Protein AF-A0A3M5DPN0-F1 (afdb_monomer_lite)

Organism: Pseudomonas aeruginosa (NCBI:txid287)

Structure (mmCIF, N/CA/C/O backbone):
data_AF-A0A3M5DPN0-F1
#
_entry.id   AF-A0A3M5DPN0-F1
#
loop_
_atom_site.group_PDB
_atom_site.id
_atom_site.type_symbol
_atom_site.label_atom_id
_atom_site.label_alt_id
_atom_site.label_comp_id
_atom_site.label_asym_id
_atom_site.label_entity_id
_atom_site.label_seq_id
_atom_site.pdbx_PDB_ins_code
_atom_site.Cartn_x
_atom_site.Cartn_y
_atom_site.Cartn_z
_atom_site.occupancy
_atom_site.B_iso_or_equiv
_atom_site.auth_seq_id
_atom_site.auth_comp_id
_atom_site.auth_asym_id
_atom_site.auth_atom_id
_atom_site.pdbx_PDB_model_num
ATOM 1 N N . ALA A 1 1 ? 13.075 -15.053 -22.570 1.00 39.69 1 ALA A N 1
ATOM 2 C CA . ALA A 1 1 ? 12.074 -14.690 -21.551 1.00 39.69 1 ALA A CA 1
ATOM 3 C C . ALA A 1 1 ? 12.832 -14.202 -20.326 1.00 39.69 1 ALA A C 1
ATOM 5 O O . ALA A 1 1 ? 13.526 -14.997 -19.706 1.00 39.69 1 ALA A O 1
ATOM 6 N N . GLY A 1 2 ? 12.843 -12.891 -20.079 1.00 44.59 2 GLY A N 1
ATOM 7 C CA . GLY A 1 2 ? 13.578 -12.311 -18.957 1.00 44.59 2 GLY A CA 1
ATOM 8 C C . GLY A 1 2 ? 12.837 -12.607 -17.662 1.00 44.59 2 GLY A C 1
ATOM 9 O O . GLY A 1 2 ? 11.759 -12.067 -17.442 1.00 44.59 2 GLY A O 1
ATOM 10 N N . GLN A 1 3 ? 13.385 -13.496 -16.838 1.00 47.03 3 GLN A N 1
ATOM 11 C CA . GLN A 1 3 ? 12.947 -13.640 -15.455 1.00 47.03 3 GLN A CA 1
ATOM 12 C C . GLN A 1 3 ? 13.169 -12.293 -14.765 1.00 47.03 3 GLN A C 1
ATOM 14 O O . GLN A 1 3 ? 14.300 -11.807 -14.728 1.00 47.03 3 GLN A O 1
ATOM 19 N N . LEU A 1 4 ? 12.102 -11.683 -14.244 1.00 53.56 4 LEU A N 1
ATOM 20 C CA . LEU A 1 4 ? 12.257 -10.575 -13.309 1.00 53.56 4 LEU A CA 1
ATOM 21 C C . LEU A 1 4 ? 13.075 -11.124 -12.126 1.00 53.56 4 LEU A C 1
ATOM 23 O O . LEU A 1 4 ? 12.654 -12.122 -11.531 1.00 53.56 4 LEU A O 1
ATOM 27 N N . PRO A 1 5 ? 14.262 -10.564 -11.819 1.00 54.94 5 PRO A N 1
ATOM 28 C CA . PRO A 1 5 ? 15.012 -10.973 -10.638 1.00 54.94 5 PRO A CA 1
ATOM 29 C C . PRO A 1 5 ? 14.116 -10.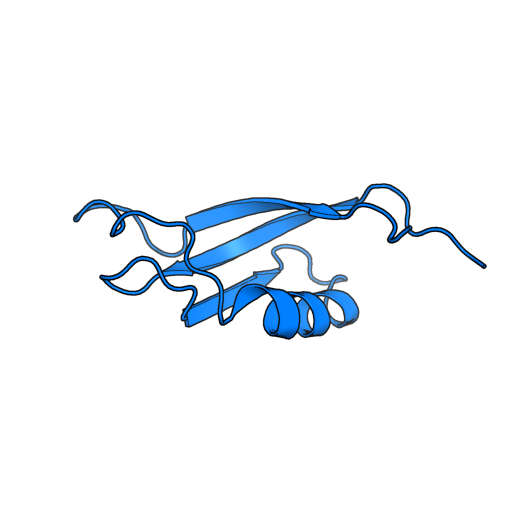797 -9.410 1.00 54.94 5 PRO A C 1
ATOM 31 O O . PRO A 1 5 ? 13.211 -9.961 -9.437 1.00 54.94 5 PRO A O 1
ATOM 34 N N . ASN A 1 6 ? 14.347 -11.567 -8.341 1.00 64.19 6 ASN A N 1
ATOM 35 C CA . ASN A 1 6 ? 13.667 -11.337 -7.063 1.00 64.19 6 ASN A CA 1
ATOM 36 C C . ASN A 1 6 ? 13.784 -9.849 -6.723 1.00 64.19 6 ASN A C 1
ATOM 38 O O . ASN A 1 6 ? 14.878 -9.364 -6.433 1.00 64.19 6 ASN A O 1
ATOM 42 N N . THR A 1 7 ? 12.678 -9.124 -6.850 1.00 75.44 7 THR A N 1
ATOM 43 C CA . THR A 1 7 ? 12.677 -7.668 -6.750 1.00 75.44 7 THR A CA 1
ATOM 44 C C . THR A 1 7 ? 11.963 -7.323 -5.464 1.00 75.44 7 THR A C 1
ATOM 46 O O . THR A 1 7 ? 10.773 -7.609 -5.309 1.00 75.44 7 THR A O 1
ATOM 49 N N . ASP A 1 8 ? 12.720 -6.754 -4.532 1.00 84.31 8 ASP A N 1
ATOM 50 C CA . ASP A 1 8 ? 12.164 -6.157 -3.331 1.00 84.31 8 ASP A CA 1
ATOM 51 C C . ASP A 1 8 ? 11.627 -4.765 -3.708 1.00 84.31 8 ASP A C 1
ATOM 53 O O . ASP A 1 8 ? 12.321 -3.962 -4.340 1.00 84.31 8 ASP A O 1
ATOM 57 N N . ILE A 1 9 ? 10.366 -4.507 -3.368 1.00 85.56 9 ILE A N 1
ATOM 58 C CA . ILE A 1 9 ? 9.663 -3.255 -3.655 1.00 85.56 9 ILE A CA 1
ATOM 59 C C . ILE A 1 9 ? 9.159 -2.686 -2.342 1.00 85.56 9 ILE A C 1
ATOM 61 O O . ILE A 1 9 ? 8.430 -3.351 -1.604 1.00 85.56 9 ILE A O 1
ATOM 65 N N . ASP A 1 10 ? 9.529 -1.437 -2.088 1.00 89.12 10 ASP A N 1
ATOM 6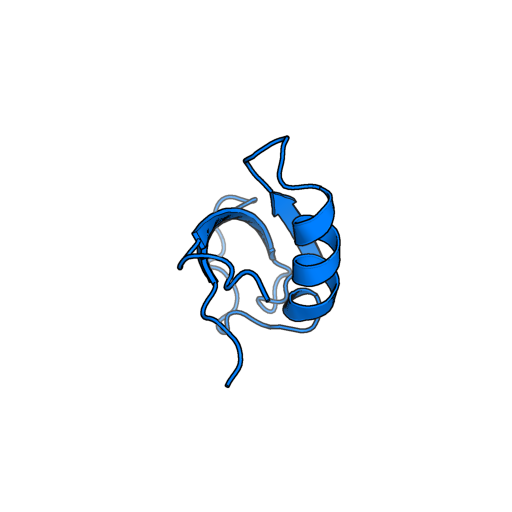6 C CA . ASP A 1 10 ? 9.024 -0.673 -0.960 1.00 89.12 10 ASP A CA 1
ATOM 67 C C . ASP A 1 10 ? 7.739 0.066 -1.376 1.00 89.12 10 ASP A C 1
ATOM 69 O O . ASP A 1 10 ? 7.690 0.775 -2.389 1.00 89.12 10 ASP A O 1
ATOM 73 N N . LEU A 1 11 ? 6.682 -0.123 -0.590 1.00 89.25 11 LEU A N 1
ATOM 74 C CA . LEU A 1 11 ? 5.336 0.390 -0.816 1.00 89.25 11 LEU A CA 1
ATOM 75 C C . LEU A 1 11 ? 4.869 1.226 0.367 1.00 89.25 11 LEU A C 1
ATOM 77 O O . LEU A 1 11 ? 5.106 0.873 1.519 1.00 89.25 11 LEU A O 1
ATOM 81 N N . ARG A 1 12 ? 4.099 2.272 0.077 1.00 91.88 12 ARG A N 1
ATOM 82 C CA . ARG A 1 12 ? 3.217 2.928 1.043 1.00 91.88 12 ARG A CA 1
ATOM 83 C C . ARG A 1 12 ? 1.812 2.390 0.882 1.00 91.88 12 ARG A C 1
ATOM 85 O O . ARG A 1 12 ? 1.293 2.377 -0.233 1.00 91.88 12 ARG A O 1
ATOM 92 N N . VAL A 1 13 ? 1.201 1.969 1.980 1.00 90.62 13 VAL A N 1
ATOM 93 C CA . VAL A 1 13 ? -0.122 1.346 1.996 1.00 90.62 13 VAL A CA 1
ATOM 94 C C . VAL A 1 13 ? -1.008 2.042 3.017 1.00 90.62 13 VAL A C 1
ATOM 96 O O . VAL A 1 13 ? -0.571 2.341 4.124 1.00 90.62 13 VAL A O 1
ATOM 99 N N . TRP A 1 14 ? -2.257 2.297 2.635 1.00 91.50 14 TRP A N 1
ATOM 100 C CA . TRP A 1 14 ? -3.287 2.795 3.535 1.00 91.50 14 TRP A CA 1
ATOM 101 C C . TRP A 1 14 ? -4.275 1.683 3.824 1.00 91.50 14 TRP A C 1
ATOM 103 O O . TRP A 1 14 ? -4.725 1.003 2.895 1.00 91.50 14 TRP A O 1
ATOM 113 N N . LEU A 1 15 ? -4.617 1.534 5.099 1.00 90.00 15 LEU A N 1
ATOM 114 C CA . LEU A 1 15 ? -5.580 0.547 5.563 1.00 90.00 15 LEU A CA 1
ATOM 115 C C . LEU A 1 15 ? -6.866 1.211 6.052 1.00 90.00 15 LEU A C 1
ATOM 117 O O . LEU A 1 15 ? -6.814 2.294 6.633 1.00 90.00 15 LEU A O 1
ATOM 121 N N . ASP A 1 16 ? -8.003 0.553 5.842 1.00 89.00 16 ASP A N 1
ATOM 122 C CA . ASP A 1 16 ? -9.236 0.884 6.559 1.00 89.00 16 ASP A CA 1
ATOM 123 C C . ASP A 1 16 ? -9.236 0.312 7.992 1.00 89.00 16 ASP A C 1
ATOM 125 O O . ASP A 1 16 ? -8.334 -0.425 8.403 1.00 89.00 16 ASP A O 1
ATOM 129 N N . GLU A 1 17 ? -10.289 0.614 8.750 1.00 86.75 17 GLU A N 1
ATOM 130 C CA . GLU A 1 17 ? -10.495 0.144 10.130 1.00 86.75 17 GLU A CA 1
ATOM 131 C C . GLU A 1 17 ? -10.568 -1.388 10.256 1.00 86.75 17 GLU A C 1
ATOM 133 O O . GLU A 1 17 ? -10.421 -1.942 11.341 1.00 86.75 17 GLU A O 1
ATOM 138 N N . ARG A 1 18 ? -10.788 -2.098 9.147 1.00 86.69 18 ARG A N 1
ATOM 139 C CA . ARG A 1 18 ? -10.875 -3.560 9.072 1.00 86.69 18 ARG A CA 1
ATOM 140 C C . ARG A 1 18 ? -9.573 -4.188 8.550 1.00 86.69 18 ARG A C 1
ATOM 142 O O . ARG A 1 18 ? -9.508 -5.412 8.405 1.00 86.69 18 ARG A O 1
ATOM 149 N N . GLY A 1 19 ? -8.543 -3.382 8.280 1.00 87.81 19 GLY A N 1
ATOM 150 C CA . GLY A 1 19 ? -7.242 -3.822 7.776 1.00 87.81 19 GLY A CA 1
ATOM 151 C C . GLY A 1 19 ? -7.213 -4.134 6.276 1.00 87.81 19 GLY A C 1
ATOM 152 O O . GLY A 1 19 ? -6.354 -4.905 5.840 1.00 87.81 19 GLY A O 1
ATOM 153 N N . TRP A 1 20 ? -8.152 -3.600 5.489 1.00 89.88 20 TRP A N 1
ATOM 154 C CA . TRP A 1 20 ? -8.153 -3.701 4.025 1.00 89.88 20 TRP A CA 1
ATOM 155 C C . TRP A 1 20 ? -7.303 -2.618 3.394 1.00 89.88 20 TRP A C 1
ATOM 157 O O . TRP A 1 20 ? -7.349 -1.464 3.809 1.00 89.88 20 TRP A O 1
ATOM 167 N N . ILE A 1 21 ? -6.571 -2.986 2.346 1.00 89.81 21 ILE A N 1
ATOM 168 C CA . ILE A 1 21 ? -5.779 -2.043 1.564 1.00 89.81 21 ILE A CA 1
ATOM 169 C C . ILE A 1 21 ? -6.711 -1.166 0.723 1.00 89.81 21 ILE A C 1
ATOM 171 O O . ILE A 1 21 ? -7.270 -1.616 -0.270 1.00 89.81 21 ILE A O 1
ATOM 175 N N . VAL A 1 22 ? -6.837 0.111 1.085 1.00 90.06 22 VAL A N 1
ATOM 176 C CA . VAL A 1 22 ? -7.671 1.088 0.356 1.00 90.06 22 VAL A CA 1
ATOM 177 C C . VAL A 1 22 ? -6.867 1.985 -0.582 1.00 90.06 22 VAL A C 1
ATOM 179 O O . VAL A 1 22 ? -7.418 2.591 -1.500 1.00 90.06 22 VAL A O 1
ATOM 182 N N . ARG A 1 23 ? -5.549 2.073 -0.384 1.00 90.38 23 ARG A N 1
ATOM 183 C CA . ARG A 1 23 ? -4.634 2.794 -1.275 1.00 90.38 23 ARG A CA 1
ATOM 184 C C . ARG A 1 23 ? -3.247 2.181 -1.192 1.00 90.38 23 ARG A C 1
ATOM 186 O O . ARG A 1 23 ? -2.828 1.724 -0.131 1.00 90.38 23 ARG A O 1
ATOM 193 N N . LEU A 1 24 ? -2.517 2.241 -2.300 1.00 89.94 24 LEU A N 1
ATOM 194 C CA . LEU A 1 24 ? -1.093 1.943 -2.337 1.00 89.94 24 LEU A CA 1
ATOM 195 C C . LEU A 1 24 ? -0.353 2.895 -3.272 1.00 89.94 24 LEU A C 1
ATOM 197 O O . LEU A 1 24 ? -0.952 3.432 -4.207 1.00 89.94 24 LEU A O 1
ATOM 201 N N . ALA A 1 25 ? 0.932 3.090 -3.003 1.00 89.06 25 ALA A N 1
ATOM 202 C CA . ALA A 1 25 ? 1.860 3.838 -3.840 1.00 89.06 25 ALA A CA 1
ATOM 203 C C . ALA A 1 25 ? 3.250 3.197 -3.767 1.00 89.06 25 ALA A C 1
ATOM 205 O O . ALA A 1 25 ? 3.694 2.818 -2.679 1.00 89.06 25 ALA A O 1
ATOM 206 N N . CYS A 1 26 ? 3.947 3.099 -4.898 1.00 88.12 26 CYS A N 1
ATOM 207 C CA . CYS A 1 26 ? 5.344 2.678 -4.887 1.00 88.12 26 CYS A CA 1
ATOM 208 C C . CYS A 1 26 ? 6.240 3.818 -4.388 1.00 88.12 26 CYS A C 1
ATOM 210 O O . CYS A 1 26 ? 6.051 4.977 -4.748 1.00 88.12 26 CYS A O 1
ATOM 212 N N . LEU A 1 27 ? 7.242 3.496 -3.565 1.00 84.50 27 LEU A N 1
ATOM 213 C CA . LEU A 1 27 ? 8.251 4.476 -3.137 1.00 84.50 27 LEU A CA 1
ATOM 214 C C . LEU A 1 27 ? 9.272 4.785 -4.242 1.00 84.50 27 LEU A C 1
ATOM 216 O O . LEU A 1 27 ? 9.946 5.812 -4.201 1.00 84.50 27 LEU A O 1
ATOM 220 N N . ARG A 1 28 ? 9.376 3.905 -5.239 1.00 79.50 28 ARG A N 1
ATOM 221 C CA . ARG A 1 28 ? 10.240 4.079 -6.404 1.00 79.50 28 ARG A CA 1
ATOM 222 C C . ARG A 1 28 ? 9.467 4.684 -7.571 1.00 79.50 28 ARG A C 1
ATOM 224 O O . ARG A 1 28 ? 8.430 4.160 -7.963 1.00 79.50 28 ARG A O 1
ATOM 231 N N . SER A 1 29 ? 10.001 5.753 -8.155 1.00 64.19 29 SER A N 1
ATOM 232 C CA . SER A 1 29 ? 9.398 6.454 -9.296 1.00 64.19 29 SER A CA 1
ATOM 233 C C . SER A 1 29 ? 9.479 5.677 -10.615 1.00 64.19 29 SER A C 1
ATOM 235 O O . SER A 1 29 ? 8.680 5.925 -11.509 1.00 64.19 29 SER A O 1
ATOM 237 N N . ASP A 1 30 ? 10.398 4.716 -10.742 1.00 67.19 30 ASP A N 1
ATOM 238 C CA . ASP A 1 30 ? 10.546 3.853 -11.922 1.00 67.19 30 ASP A CA 1
ATOM 239 C C . ASP A 1 30 ? 9.632 2.610 -11.897 1.00 67.19 30 ASP A C 1
ATOM 241 O O . ASP A 1 30 ? 9.720 1.745 -12.768 1.00 67.19 30 ASP A O 1
ATOM 245 N N . ALA A 1 31 ? 8.733 2.525 -10.912 1.00 65.25 31 ALA A N 1
ATOM 246 C CA . ALA A 1 31 ? 7.866 1.377 -10.659 1.00 65.25 31 ALA A CA 1
ATOM 247 C C . ALA A 1 31 ? 6.437 1.526 -11.226 1.00 65.25 31 ALA A C 1
ATOM 249 O O . ALA A 1 31 ? 5.561 0.736 -10.886 1.00 65.25 31 ALA A O 1
ATOM 250 N N . GLU A 1 32 ? 6.163 2.500 -12.096 1.00 66.88 32 GLU A N 1
ATOM 251 C CA . GLU A 1 32 ? 4.801 2.750 -12.599 1.00 66.88 32 GLU A CA 1
ATOM 252 C C . GLU A 1 32 ? 4.133 1.519 -13.265 1.00 66.88 32 GLU A C 1
ATOM 254 O O . GLU A 1 32 ? 2.975 1.227 -12.941 1.00 66.88 32 GLU A O 1
ATOM 259 N N . PRO A 1 33 ? 4.824 0.719 -14.111 1.00 71.44 33 PRO A N 1
ATOM 260 C CA . PRO A 1 33 ? 4.225 -0.487 -14.687 1.00 71.44 33 PRO A CA 1
ATOM 261 C C . PRO A 1 33 ? 3.834 -1.519 -13.623 1.00 71.44 33 PRO A C 1
ATOM 263 O O . PRO A 1 33 ? 2.778 -2.144 -13.718 1.00 71.44 33 PRO A O 1
ATOM 266 N N . ILE A 1 34 ? 4.659 -1.662 -12.582 1.00 78.75 34 ILE A N 1
ATOM 267 C CA . ILE A 1 34 ? 4.454 -2.656 -11.529 1.00 78.75 34 ILE A CA 1
ATOM 268 C C . ILE A 1 34 ? 3.447 -2.179 -10.484 1.00 78.75 34 ILE A C 1
ATOM 270 O O . ILE A 1 34 ? 2.715 -2.991 -9.931 1.00 78.75 34 ILE A O 1
ATOM 274 N N . GLU A 1 35 ? 3.311 -0.868 -10.275 1.00 82.56 35 GLU A N 1
ATOM 275 C CA . GLU A 1 35 ? 2.309 -0.291 -9.379 1.00 82.56 35 GLU A CA 1
ATOM 276 C C . GLU A 1 35 ? 0.886 -0.686 -9.788 1.00 82.56 35 GLU A C 1
ATOM 278 O O . GLU A 1 35 ? 0.067 -1.031 -8.936 1.00 82.56 35 GLU A O 1
ATOM 283 N N . ASN A 1 36 ? 0.587 -0.683 -11.089 1.00 82.88 36 ASN A N 1
ATOM 284 C CA . ASN A 1 36 ? -0.724 -1.089 -11.592 1.00 82.88 36 ASN A CA 1
ATOM 285 C C . ASN A 1 36 ? -1.002 -2.581 -11.359 1.00 82.88 36 ASN A C 1
ATOM 287 O O . ASN A 1 36 ? -2.119 -2.943 -10.980 1.00 82.88 36 ASN A O 1
ATOM 291 N N . GLU A 1 37 ? -0.005 -3.445 -11.557 1.00 83.50 37 GLU A N 1
ATOM 292 C CA . GLU A 1 37 ? -0.123 -4.879 -11.267 1.00 83.50 37 GLU A CA 1
ATOM 293 C C . GLU A 1 37 ? -0.298 -5.133 -9.766 1.00 83.50 37 GLU A C 1
ATOM 295 O O . GLU A 1 37 ? -1.196 -5.872 -9.359 1.00 83.50 37 GLU A O 1
ATOM 300 N N . LEU A 1 38 ? 0.488 -4.449 -8.935 1.00 83.81 38 LEU A N 1
ATOM 301 C CA . LEU A 1 38 ? 0.390 -4.508 -7.480 1.00 83.81 38 LEU A CA 1
ATOM 302 C C . LEU A 1 38 ? -0.966 -4.013 -6.984 1.00 83.81 38 LEU A C 1
ATOM 304 O O . LEU A 1 38 ? -1.570 -4.655 -6.128 1.00 83.81 38 LEU A O 1
ATOM 308 N N . ARG A 1 39 ? -1.494 -2.926 -7.559 1.00 85.25 39 ARG A N 1
ATOM 309 C CA . ARG A 1 39 ? -2.844 -2.427 -7.265 1.00 85.25 39 ARG A CA 1
ATOM 310 C C . ARG A 1 39 ? -3.886 -3.508 -7.514 1.00 85.25 39 ARG A C 1
ATOM 312 O O . ARG A 1 39 ? -4.675 -3.797 -6.620 1.00 85.25 39 ARG A O 1
ATOM 319 N N . ARG A 1 40 ? -3.843 -4.163 -8.675 1.00 84.31 40 ARG A N 1
ATOM 320 C CA . ARG A 1 40 ? -4.766 -5.262 -9.007 1.00 84.31 40 ARG A CA 1
ATOM 321 C C . ARG A 1 40 ? -4.616 -6.464 -8.072 1.00 84.31 40 ARG A C 1
ATOM 323 O O . ARG A 1 40 ? -5.613 -7.088 -7.735 1.00 84.31 40 ARG A O 1
ATOM 330 N N . ALA A 1 41 ? -3.396 -6.793 -7.652 1.00 83.94 41 ALA A N 1
ATOM 331 C CA . ALA A 1 41 ? -3.137 -7.950 -6.797 1.00 83.94 41 ALA A CA 1
ATOM 332 C C . ALA A 1 41 ? -3.491 -7.721 -5.313 1.00 83.94 41 ALA A C 1
ATOM 334 O O . ALA A 1 41 ? -3.809 -8.684 -4.607 1.00 83.94 41 ALA A O 1
ATOM 335 N N . LEU A 1 42 ? -3.400 -6.473 -4.835 1.00 84.31 42 LEU A N 1
ATOM 336 C CA . LEU A 1 42 ? -3.440 -6.136 -3.408 1.00 84.31 42 LEU A CA 1
ATOM 337 C C . LEU A 1 42 ? -4.702 -5.390 -2.948 1.00 84.31 42 LEU A C 1
ATOM 339 O O . LEU A 1 42 ? -5.010 -5.486 -1.766 1.00 84.31 42 LEU A O 1
ATOM 343 N N . MET A 1 43 ?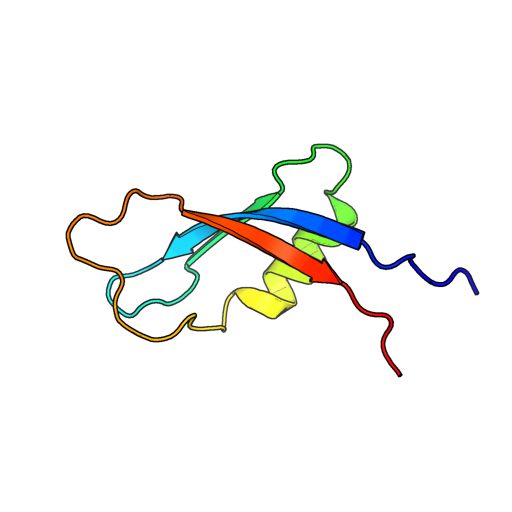 -5.440 -4.681 -3.815 1.00 80.25 43 MET A N 1
ATOM 344 C CA . MET A 1 43 ? -6.607 -3.874 -3.388 1.00 80.25 43 MET A CA 1
ATOM 345 C C . MET A 1 43 ? -7.710 -4.677 -2.677 1.00 80.25 43 MET A C 1
ATOM 347 O O . MET A 1 43 ? -8.380 -4.138 -1.808 1.00 80.25 43 MET A O 1
ATOM 351 N N . ASP A 1 44 ? -7.838 -5.976 -2.958 1.00 75.25 44 ASP A N 1
ATOM 352 C CA . ASP A 1 44 ? -8.805 -6.864 -2.290 1.00 75.25 44 ASP A CA 1
ATOM 353 C C . ASP A 1 44 ? -8.145 -7.780 -1.248 1.00 75.25 44 ASP A C 1
ATOM 355 O O . ASP A 1 44 ? -8.642 -8.862 -0.913 1.00 75.25 44 ASP A O 1
ATOM 359 N N . ARG A 1 45 ? -6.970 -7.392 -0.745 1.00 78.38 45 ARG A N 1
ATOM 360 C CA . ARG A 1 45 ? -6.263 -8.126 0.302 1.00 78.38 45 ARG A CA 1
ATOM 361 C C . ARG A 1 45 ? -6.375 -7.382 1.623 1.00 78.38 45 ARG A C 1
ATOM 363 O O . ARG A 1 45 ? -6.072 -6.198 1.735 1.00 78.38 45 ARG A O 1
ATOM 370 N N . SER A 1 46 ? -6.773 -8.128 2.647 1.00 80.19 46 SER A N 1
ATOM 371 C CA . SER A 1 46 ? -6.617 -7.710 4.034 1.00 80.19 46 SER A CA 1
ATOM 372 C C . SER A 1 46 ? -5.277 -8.217 4.551 1.00 80.19 46 SER A C 1
ATOM 374 O O . SER A 1 46 ? -4.956 -9.399 4.390 1.00 80.19 46 SER A O 1
ATOM 376 N N . LEU A 1 47 ? -4.519 -7.342 5.214 1.00 75.81 47 LEU A N 1
ATOM 377 C CA . LEU A 1 47 ? -3.303 -7.737 5.935 1.00 75.81 47 LEU A CA 1
ATOM 378 C C . LEU A 1 47 ? -3.612 -8.490 7.245 1.00 75.81 47 LEU A C 1
ATOM 380 O O . LEU A 1 47 ? -2.696 -9.016 7.869 1.00 75.81 47 LEU A O 1
ATOM 384 N N . ARG A 1 48 ? -4.908 -8.636 7.574 1.00 68.25 48 ARG A N 1
ATOM 385 C CA . ARG A 1 48 ? -5.497 -9.209 8.792 1.00 68.25 48 ARG A CA 1
ATOM 386 C C . ARG A 1 48 ? -5.076 -8.499 10.083 1.00 68.25 48 ARG A C 1
ATOM 388 O O . ARG A 1 48 ? -3.960 -8.025 10.234 1.00 68.25 48 ARG A O 1
ATOM 395 N N . LEU A 1 49 ? -6.021 -8.530 11.026 1.00 65.75 49 LEU A N 1
ATOM 396 C CA . LEU A 1 49 ? -6.164 -7.658 12.197 1.00 65.75 49 LEU A CA 1
ATOM 397 C C . LEU A 1 49 ? -6.543 -6.219 11.804 1.00 65.75 49 LEU A C 1
ATOM 399 O O . LEU A 1 49 ? -5.966 -5.675 10.861 1.00 65.75 49 LEU A O 1
ATOM 403 N N . PRO A 1 50 ? -7.521 -5.600 12.495 1.00 70.94 50 PRO A N 1
ATOM 404 C CA . PRO A 1 50 ? -7.676 -4.158 12.399 1.00 70.94 50 PRO A CA 1
ATOM 405 C C . PRO A 1 50 ? -6.334 -3.515 12.786 1.00 70.94 50 PRO A C 1
ATOM 407 O O . PRO A 1 50 ? -5.685 -3.991 13.730 1.00 70.94 50 PRO A O 1
ATOM 410 N N . PRO A 1 51 ? -5.870 -2.491 12.051 1.00 75.69 51 PRO A N 1
ATOM 411 C CA . PRO A 1 51 ? -4.661 -1.786 12.433 1.00 75.69 51 PRO A CA 1
ATOM 412 C C . PRO A 1 5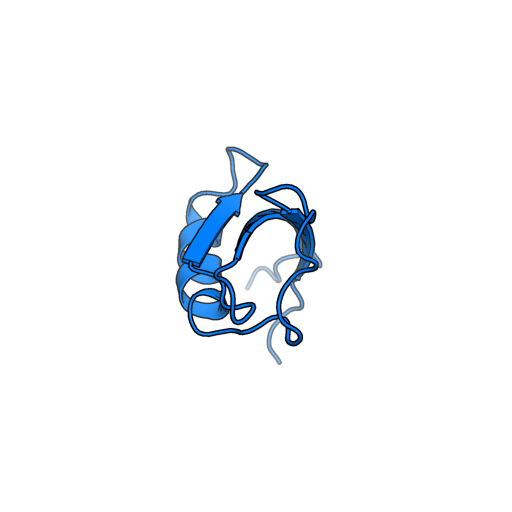1 ? -4.840 -1.233 13.859 1.00 75.69 51 PRO A C 1
ATOM 414 O O . PRO A 1 51 ? -5.939 -0.795 14.205 1.00 75.69 51 PRO A O 1
ATOM 417 N N . PRO A 1 52 ? -3.798 -1.261 14.709 1.00 83.75 52 PRO A N 1
ATOM 418 C CA . PRO A 1 52 ? -3.827 -0.598 16.006 1.00 83.75 52 PRO A CA 1
ATOM 419 C C . PRO A 1 52 ? -4.333 0.842 15.878 1.00 83.75 52 PRO A C 1
ATOM 421 O O . PRO A 1 52 ? -3.979 1.533 14.926 1.00 83.75 52 PRO A O 1
ATOM 424 N N . GLU A 1 53 ? -5.106 1.308 16.859 1.00 82.56 53 GLU A N 1
ATOM 425 C CA . GLU A 1 53 ? -5.791 2.614 16.844 1.00 82.56 53 GLU A CA 1
ATOM 426 C C . GLU A 1 53 ? -4.846 3.811 16.606 1.00 82.56 53 GLU A C 1
ATOM 428 O O . GLU A 1 53 ? -5.248 4.855 16.099 1.00 82.56 53 GLU A O 1
ATOM 433 N N . HIS A 1 54 ? -3.559 3.648 16.918 1.00 84.81 54 HIS A N 1
ATOM 434 C CA . HIS A 1 54 ? -2.518 4.662 16.732 1.00 84.81 54 HIS A CA 1
ATOM 435 C C . HIS A 1 54 ? -1.492 4.298 15.651 1.00 84.81 54 HIS A C 1
ATOM 437 O O . HIS A 1 54 ? -0.395 4.855 15.625 1.00 84.81 54 HIS A O 1
ATOM 443 N N . MET A 1 55 ? -1.808 3.342 14.774 1.00 84.88 55 MET A N 1
ATOM 444 C CA . MET A 1 55 ? -0.930 2.984 13.666 1.00 84.88 55 MET A CA 1
ATOM 445 C C . MET A 1 55 ? -0.832 4.163 12.683 1.00 84.88 55 MET A C 1
ATOM 447 O O . MET A 1 55 ? -1.853 4.577 12.127 1.00 84.88 55 MET A O 1
ATOM 451 N N . PRO A 1 56 ? 0.374 4.707 12.437 1.00 86.50 56 PRO A N 1
ATOM 452 C CA . PRO A 1 56 ? 0.549 5.794 11.485 1.00 86.50 56 PRO A CA 1
ATOM 453 C C . PRO A 1 56 ? 0.216 5.324 10.064 1.00 86.50 56 PRO A C 1
ATOM 455 O O . PRO A 1 56 ? 0.557 4.211 9.668 1.00 86.50 56 PRO A O 1
ATOM 458 N N . GLN A 1 57 ? -0.448 6.191 9.299 1.00 89.38 57 GLN A N 1
ATOM 459 C CA . GLN A 1 57 ? -0.843 5.949 7.910 1.00 89.38 57 GLN A CA 1
ATOM 460 C C . GLN A 1 57 ? -0.137 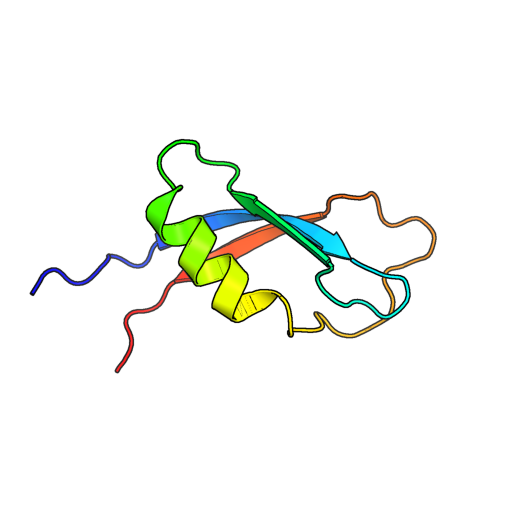6.965 6.986 1.00 89.38 57 GLN A C 1
ATOM 462 O O . GLN A 1 57 ? -0.127 8.156 7.310 1.00 89.38 57 GLN A O 1
ATOM 467 N N . PRO A 1 58 ? 0.401 6.558 5.819 1.00 92.62 58 PRO A N 1
AT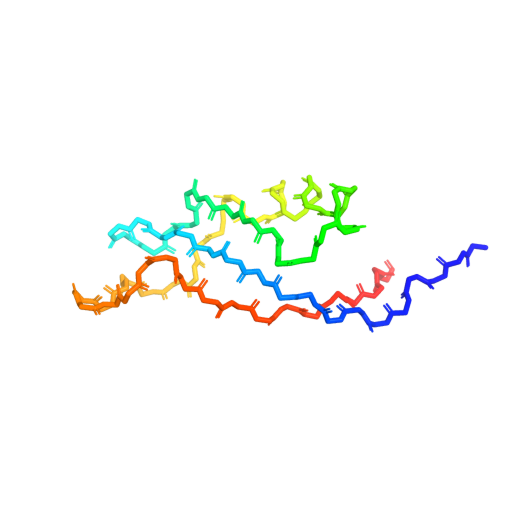OM 468 C CA . PRO A 1 58 ? 0.516 5.178 5.347 1.00 92.62 58 PRO A CA 1
ATOM 469 C C . PRO A 1 58 ? 1.511 4.356 6.169 1.00 92.62 58 PRO A C 1
ATOM 471 O O . PRO A 1 58 ? 2.471 4.899 6.712 1.00 92.62 58 PRO A O 1
ATOM 474 N N . ILE A 1 59 ? 1.327 3.038 6.166 1.00 89.94 59 ILE A N 1
ATOM 475 C CA . ILE A 1 59 ? 2.374 2.104 6.581 1.00 89.94 59 ILE A CA 1
ATOM 476 C C . ILE A 1 59 ? 3.336 1.851 5.422 1.00 89.94 59 ILE A C 1
ATOM 478 O O . ILE A 1 59 ? 2.936 1.852 4.255 1.00 89.94 59 ILE A O 1
ATOM 482 N N . GLU A 1 60 ? 4.602 1.606 5.744 1.00 90.56 60 GLU A N 1
ATOM 483 C CA . GLU A 1 60 ? 5.606 1.202 4.764 1.00 90.56 60 GLU A CA 1
ATOM 484 C C . GLU A 1 60 ? 5.774 -0.321 4.796 1.00 90.56 60 GLU A C 1
ATOM 486 O O . GLU A 1 60 ? 5.976 -0.920 5.853 1.00 90.56 60 GLU A O 1
ATOM 491 N N . LEU A 1 61 ? 5.651 -0.957 3.632 1.00 86.12 61 LEU A N 1
ATOM 492 C CA . LEU A 1 61 ? 5.778 -2.400 3.455 1.00 86.12 61 LEU A CA 1
ATOM 493 C C . LEU A 1 61 ? 6.850 -2.695 2.419 1.00 86.12 61 LEU A C 1
ATOM 495 O O . LEU A 1 61 ? 6.834 -2.129 1.330 1.00 86.12 61 LEU A O 1
ATOM 499 N N . ARG A 1 62 ? 7.720 -3.655 2.723 1.00 87.25 62 ARG A N 1
ATOM 500 C CA . ARG A 1 62 ? 8.601 -4.262 1.729 1.00 87.25 62 ARG A CA 1
ATOM 501 C C . ARG A 1 62 ? 7.988 -5.567 1.258 1.00 87.25 62 ARG A C 1
ATOM 503 O O . ARG A 1 62 ? 7.802 -6.484 2.056 1.00 87.25 62 ARG A O 1
ATOM 510 N N . ILE A 1 63 ? 7.696 -5.660 -0.031 1.00 83.94 63 ILE A N 1
ATOM 511 C CA . ILE A 1 63 ? 7.245 -6.901 -0.661 1.00 83.94 63 ILE A CA 1
ATOM 512 C C . ILE A 1 63 ? 8.359 -7.479 -1.521 1.00 83.94 63 ILE A C 1
ATOM 514 O O . ILE A 1 63 ? 9.130 -6.742 -2.127 1.00 83.94 63 ILE A O 1
ATOM 518 N N . ARG A 1 64 ? 8.422 -8.806 -1.597 1.00 84.31 64 ARG A N 1
ATOM 519 C CA . ARG A 1 64 ? 9.313 -9.518 -2.511 1.00 84.31 64 ARG A CA 1
ATOM 520 C C . ARG A 1 64 ? 8.493 -10.132 -3.625 1.00 84.31 64 ARG A C 1
ATOM 522 O O . ARG A 1 64 ? 7.632 -10.971 -3.363 1.00 84.31 64 ARG A O 1
ATOM 529 N N . LEU A 1 65 ? 8.790 -9.755 -4.861 1.00 78.94 65 LEU A N 1
ATOM 530 C CA . LEU A 1 65 ? 8.234 -10.427 -6.024 1.00 78.94 65 LEU A CA 1
ATOM 531 C C . LEU A 1 65 ? 9.023 -11.694 -6.313 1.00 78.94 65 LEU A C 1
ATOM 533 O O . LEU A 1 65 ? 10.245 -11.659 -6.459 1.00 78.94 65 LEU A O 1
ATOM 537 N N . MET A 1 66 ? 8.305 -12.809 -6.389 1.00 77.88 66 MET A N 1
ATOM 538 C CA . MET A 1 66 ? 8.850 -14.096 -6.796 1.00 77.88 66 MET A CA 1
ATOM 539 C C . MET A 1 66 ? 8.365 -14.412 -8.215 1.00 77.88 66 MET A C 1
ATOM 541 O O . MET A 1 66 ? 7.194 -14.161 -8.510 1.00 77.88 66 MET A O 1
ATOM 545 N N . PRO A 1 67 ? 9.216 -14.977 -9.089 1.00 71.00 67 PRO A N 1
ATOM 546 C CA . PRO A 1 67 ? 8.779 -15.456 -10.393 1.00 71.00 67 PRO A CA 1
ATOM 547 C C . PRO A 1 67 ? 7.624 -16.452 -10.236 1.00 71.00 67 PRO A C 1
ATOM 549 O O . PRO A 1 67 ? 7.709 -17.379 -9.426 1.00 71.00 67 PRO A O 1
ATOM 552 N N . GLY A 1 68 ? 6.553 -16.260 -11.009 1.00 67.12 68 GLY A N 1
ATOM 553 C CA . GLY A 1 68 ? 5.481 -17.246 -11.115 1.00 67.12 68 GLY A CA 1
ATOM 554 C C . GLY A 1 68 ? 6.038 -18.568 -11.645 1.00 67.12 68 GLY A C 1
ATOM 555 O O . GLY A 1 68 ? 6.874 -18.564 -12.551 1.00 67.12 68 GLY A O 1
ATOM 556 N N . ARG A 1 69 ? 5.616 -19.677 -11.036 1.00 52.75 69 ARG A N 1
ATOM 557 C CA . ARG A 1 69 ? 5.860 -21.021 -11.570 1.00 52.75 69 ARG A CA 1
ATOM 558 C C . ARG A 1 69 ? 5.100 -21.231 -12.871 1.00 52.75 69 ARG A C 1
ATOM 560 O O . ARG A 1 69 ? 3.952 -20.741 -12.943 1.00 52.75 69 ARG A O 1
#

pLDDT: mean 79.16, std 12.21, range [39.69, 92.62]

Radius of gyration: 13.08 Å; chains: 1; bounding box: 26×28×38 Å

Secondary structure (DSSP, 8-state):
--PPP-EEEEEEEEE-TTSBEEEEEESSGGGHHHHHHHHHHHTT-B-SSPPPTT--SSEEEEEEE----

Sequence (69 aa):
AGQLPNTDIDLRVWLDERGWIVRLACLRSDAEPIENELRRALMDRSLRLPPPEHMPQPIELRIRLMPGR

Foldseek 3Di:
DDDPPFDKWKKFFFADQQQATCDMDTPDPVCVVVRVVCCVVRNGDGPDDGPPPPDDHRDIDIDIDDGDD